Protein AF-A0A257LZ33-F1 (afdb_monomer_lite)

Radius of gyration: 12.29 Å; chains: 1; bounding box: 34×20×31 Å

Structure (mmCIF, N/CA/C/O backbone):
data_AF-A0A257LZ33-F1
#
_entry.id   AF-A0A257LZ33-F1
#
loop_
_atom_site.group_PDB
_atom_site.id
_atom_site.type_symbol
_atom_site.label_atom_id
_atom_site.label_alt_id
_atom_site.label_comp_id
_atom_site.label_asym_id
_atom_site.label_entity_id
_atom_site.label_seq_id
_atom_site.pdbx_PDB_ins_code
_atom_site.Cartn_x
_atom_site.Cartn_y
_atom_site.Cartn_z
_atom_site.occupancy
_atom_site.B_iso_or_equiv
_atom_site.auth_seq_id
_atom_site.auth_comp_id
_atom_site.auth_asym_id
_atom_site.auth_atom_id
_atom_site.pdbx_PDB_model_num
ATOM 1 N N . MET A 1 1 ? -15.001 8.095 -2.293 1.00 44.97 1 MET A N 1
ATOM 2 C CA . MET A 1 1 ? -14.306 6.812 -2.551 1.00 44.97 1 MET A CA 1
ATOM 3 C C . MET A 1 1 ? -14.102 6.726 -4.058 1.00 44.97 1 MET A C 1
ATOM 5 O O . MET A 1 1 ? -15.087 6.978 -4.743 1.00 44.97 1 MET A O 1
ATOM 9 N N . PRO A 1 2 ? -12.892 6.521 -4.612 1.00 42.41 2 PRO A N 1
ATOM 10 C CA . PRO A 1 2 ? -12.765 6.480 -6.064 1.00 42.41 2 PRO A CA 1
ATOM 11 C C . PRO A 1 2 ? -13.564 5.284 -6.594 1.00 42.41 2 PRO A C 1
ATOM 13 O O . PRO A 1 2 ? -13.384 4.156 -6.135 1.00 42.41 2 PRO A O 1
ATOM 16 N N . SER A 1 3 ? -14.488 5.565 -7.510 1.00 41.50 3 SER A N 1
ATOM 17 C CA . SER A 1 3 ? -15.252 4.566 -8.245 1.00 41.50 3 SER A CA 1
ATOM 18 C C . SER A 1 3 ? -14.304 3.769 -9.141 1.00 41.50 3 SER A C 1
ATOM 20 O O . SER A 1 3 ? -13.329 4.300 -9.678 1.00 41.50 3 SER A O 1
ATOM 22 N N . ARG A 1 4 ? -14.569 2.461 -9.235 1.00 44.59 4 ARG A N 1
ATOM 23 C CA . ARG A 1 4 ? -13.877 1.492 -10.095 1.00 44.59 4 ARG A CA 1
ATOM 24 C C . ARG A 1 4 ? -13.5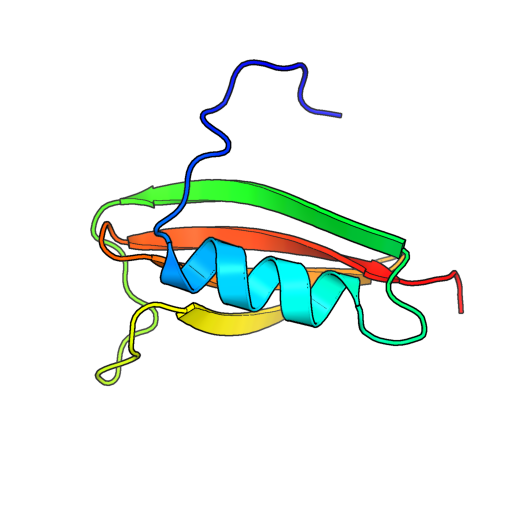00 2.132 -11.440 1.00 44.59 4 ARG A C 1
ATOM 26 O O . ARG A 1 4 ? -14.381 2.556 -12.176 1.00 44.59 4 ARG A O 1
ATOM 33 N N . GLY A 1 5 ? -12.201 2.213 -11.736 1.00 38.66 5 GLY A N 1
ATOM 34 C CA . GLY A 1 5 ? -11.721 2.808 -12.990 1.00 38.66 5 GLY A CA 1
ATOM 35 C C . GLY A 1 5 ? -10.231 3.150 -13.050 1.00 38.66 5 GLY A C 1
ATOM 36 O O . GLY A 1 5 ? -9.693 3.309 -14.140 1.00 38.66 5 GLY A O 1
ATOM 37 N N . ARG A 1 6 ? -9.516 3.222 -11.919 1.00 44.16 6 ARG A N 1
ATOM 38 C CA . ARG A 1 6 ? -8.059 3.425 -11.934 1.00 44.16 6 ARG A CA 1
ATOM 39 C C . ARG A 1 6 ? -7.355 2.093 -11.704 1.00 44.16 6 ARG A C 1
ATOM 41 O O . ARG A 1 6 ? -7.579 1.467 -10.675 1.00 44.16 6 ARG A O 1
ATOM 48 N N . HIS A 1 7 ? -6.573 1.668 -12.695 1.00 47.31 7 HIS A N 1
ATOM 49 C CA . HIS A 1 7 ? -5.805 0.422 -12.739 1.00 47.31 7 HIS A CA 1
ATOM 50 C C . HIS A 1 7 ? -5.287 0.032 -11.337 1.00 47.31 7 HIS A C 1
ATOM 52 O O . HIS A 1 7 ? -4.397 0.683 -10.799 1.00 47.31 7 HIS A O 1
ATOM 58 N N . GLN A 1 8 ? -5.876 -1.006 -10.731 1.00 58.34 8 GLN A N 1
ATOM 59 C CA . GLN A 1 8 ? -5.439 -1.551 -9.434 1.00 58.34 8 GLN A CA 1
ATOM 60 C C . GLN A 1 8 ? -4.236 -2.497 -9.580 1.00 58.34 8 GLN A C 1
ATOM 62 O O . GLN A 1 8 ? -3.864 -3.185 -8.633 1.00 58.34 8 GLN A O 1
ATOM 67 N N . SER A 1 9 ? -3.635 -2.571 -10.770 1.00 66.31 9 SER A N 1
ATOM 68 C CA . SER A 1 9 ? -2.461 -3.405 -10.992 1.00 66.31 9 SER A CA 1
ATOM 69 C C . SER A 1 9 ? -1.233 -2.752 -10.370 1.00 66.31 9 SER A C 1
ATOM 71 O O . SER A 1 9 ? -0.925 -1.594 -10.664 1.00 66.31 9 SER A O 1
ATOM 73 N N . SER A 1 10 ? -0.477 -3.525 -9.612 1.00 80.12 10 SER A N 1
ATOM 74 C CA . SER A 1 10 ? 0.922 -3.238 -9.326 1.00 80.12 10 SER A CA 1
ATOM 75 C C . SER A 1 10 ? 1.784 -4.396 -9.840 1.00 80.12 10 SER A C 1
ATOM 77 O O . SER A 1 10 ? 1.275 -5.314 -10.487 1.00 80.12 10 SER A O 1
ATOM 79 N N . SER A 1 11 ? 3.091 -4.368 -9.586 1.00 84.75 11 SER A N 1
ATOM 80 C CA . SER A 1 11 ? 3.942 -5.534 -9.840 1.00 84.75 11 SER A CA 1
ATOM 81 C C . SER A 1 11 ? 3.580 -6.696 -8.906 1.00 84.75 11 SER A C 1
ATOM 83 O O . SER A 1 11 ? 2.942 -6.516 -7.859 1.00 84.75 11 SER A O 1
ATOM 85 N N . LYS A 1 12 ? 3.984 -7.912 -9.282 1.00 89.19 12 LYS A N 1
ATOM 86 C CA . LYS A 1 12 ? 3.699 -9.139 -8.523 1.00 89.19 12 LYS A CA 1
ATOM 87 C C . LYS A 1 12 ? 4.237 -9.053 -7.091 1.00 89.19 12 LYS A C 1
ATOM 89 O O . LYS A 1 12 ? 3.547 -9.435 -6.147 1.00 89.19 12 LYS A O 1
ATOM 94 N N . GLU A 1 13 ? 5.433 -8.500 -6.930 1.00 90.00 13 GLU A N 1
ATOM 95 C CA . GLU A 1 13 ? 6.111 -8.281 -5.653 1.00 90.00 13 GLU A CA 1
ATOM 96 C C . GLU A 1 13 ? 5.324 -7.303 -4.786 1.00 90.00 13 GLU A C 1
ATOM 98 O O . GLU A 1 13 ? 5.113 -7.565 -3.603 1.00 90.00 13 GLU A O 1
ATOM 103 N N . CYS A 1 14 ? 4.814 -6.214 -5.372 1.00 90.31 14 CYS A N 1
ATOM 104 C CA . CYS A 1 14 ? 3.940 -5.302 -4.647 1.00 90.31 14 CYS A CA 1
ATOM 105 C C . CYS A 1 14 ? 2.692 -6.037 -4.162 1.00 90.31 14 CYS A C 1
ATOM 107 O O . CYS A 1 14 ? 2.390 -5.966 -2.979 1.00 90.31 14 CYS A O 1
ATOM 109 N N . HIS A 1 15 ? 1.997 -6.793 -5.017 1.00 91.19 15 HIS A N 1
ATOM 110 C CA . HIS A 1 15 ? 0.815 -7.549 -4.587 1.00 91.19 15 HIS A CA 1
ATOM 111 C C . HIS A 1 15 ? 1.116 -8.531 -3.448 1.00 91.19 15 HIS A C 1
ATOM 113 O O . HIS A 1 15 ? 0.301 -8.677 -2.540 1.00 91.19 15 HIS A O 1
ATOM 119 N N . LEU A 1 16 ? 2.285 -9.174 -3.459 1.00 92.44 16 LEU A N 1
ATOM 120 C CA . LEU A 1 16 ? 2.713 -10.058 -2.378 1.00 92.44 16 LEU A CA 1
ATOM 121 C C . LEU A 1 16 ? 2.921 -9.298 -1.061 1.00 92.44 16 LEU A C 1
ATOM 123 O O . LEU A 1 16 ? 2.473 -9.758 -0.013 1.00 92.44 16 LEU A O 1
ATOM 127 N N . ILE A 1 17 ? 3.550 -8.123 -1.107 1.00 93.38 17 ILE A N 1
ATOM 128 C CA . ILE A 1 17 ? 3.738 -7.281 0.078 1.00 93.38 17 ILE A CA 1
A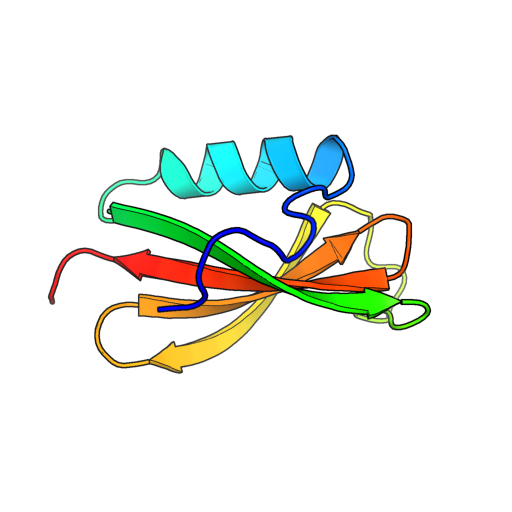TOM 129 C C . ILE A 1 17 ? 2.405 -6.725 0.593 1.00 93.38 17 ILE A C 1
ATOM 131 O O . ILE A 1 17 ? 2.173 -6.737 1.798 1.00 93.38 17 ILE A O 1
ATOM 135 N N . LEU A 1 18 ? 1.505 -6.288 -0.291 1.00 93.50 18 LEU A N 1
ATOM 136 C CA . LEU A 1 18 ? 0.191 -5.784 0.120 1.00 93.50 18 LEU A CA 1
ATOM 137 C C . LEU A 1 18 ? -0.626 -6.873 0.819 1.00 93.50 18 LEU A C 1
ATOM 139 O O . LEU A 1 18 ? -1.152 -6.614 1.894 1.00 93.50 18 LEU A O 1
ATOM 143 N N . LYS A 1 19 ? -0.627 -8.105 0.292 1.00 94.06 19 LYS A N 1
ATOM 144 C CA . LYS A 1 19 ? -1.260 -9.258 0.955 1.00 94.06 19 LYS A CA 1
ATOM 145 C C . LYS A 1 19 ? -0.665 -9.547 2.332 1.00 94.06 19 LYS A C 1
ATOM 147 O O . LYS A 1 19 ? -1.394 -9.898 3.250 1.00 94.06 19 LYS A O 1
ATOM 152 N N . ARG A 1 20 ? 0.656 -9.402 2.489 1.00 94.81 20 ARG A N 1
ATOM 153 C CA . ARG A 1 20 ? 1.312 -9.560 3.797 1.00 94.81 20 ARG A CA 1
ATOM 154 C C . ARG A 1 20 ? 0.860 -8.495 4.790 1.00 94.81 20 ARG A C 1
ATOM 156 O O . ARG A 1 20 ? 0.662 -8.834 5.945 1.00 94.81 20 ARG A O 1
ATOM 163 N N . ILE A 1 21 ? 0.686 -7.249 4.346 1.00 94.56 21 ILE A N 1
ATOM 164 C CA . ILE A 1 21 ? 0.181 -6.165 5.200 1.00 94.56 21 ILE A CA 1
ATOM 165 C C . ILE A 1 21 ? -1.283 -6.394 5.569 1.00 94.56 21 ILE A C 1
ATOM 167 O O . ILE A 1 21 ? -1.639 -6.224 6.726 1.00 94.56 21 ILE A O 1
ATOM 171 N N . GLU A 1 22 ? -2.122 -6.795 4.612 1.00 94.25 22 GLU A N 1
ATOM 172 C CA . GLU A 1 22 ? -3.533 -7.119 4.873 1.00 94.25 22 GLU A CA 1
ATOM 173 C C . GLU A 1 22 ? -3.702 -8.246 5.894 1.00 94.25 22 GLU A C 1
ATOM 175 O O . GLU A 1 22 ? -4.698 -8.269 6.604 1.00 94.25 22 GLU A O 1
ATOM 180 N N . ALA A 1 23 ? -2.733 -9.159 5.992 1.00 95.94 23 ALA A N 1
ATOM 181 C CA . ALA A 1 23 ? -2.743 -10.248 6.963 1.00 95.94 23 ALA A CA 1
ATOM 182 C C . ALA A 1 23 ? -2.223 -9.855 8.362 1.00 95.94 23 ALA A C 1
ATOM 184 O O . ALA A 1 23 ? -2.182 -10.709 9.246 1.00 95.94 23 ALA A O 1
ATOM 185 N N . MET A 1 24 ? -1.776 -8.611 8.573 1.00 95.00 24 MET A N 1
ATOM 186 C CA . MET A 1 24 ? -1.296 -8.160 9.883 1.00 95.00 24 MET A CA 1
ATOM 187 C C . MET A 1 24 ? -2.474 -7.870 10.818 1.00 95.00 24 MET A C 1
ATOM 189 O O . MET A 1 24 ? -3.467 -7.266 10.413 1.00 95.00 24 MET A O 1
ATOM 193 N N . GLU A 1 25 ? -2.340 -8.254 12.088 1.00 93.81 25 GLU A N 1
ATOM 194 C CA . GLU A 1 25 ? -3.336 -7.950 13.118 1.00 93.81 25 GLU A CA 1
ATOM 195 C C . GLU A 1 25 ? -3.580 -6.435 13.222 1.00 93.81 25 GLU A C 1
ATOM 197 O O . GLU A 1 25 ? -2.649 -5.626 13.153 1.00 93.81 25 GLU A O 1
ATOM 202 N N . GLY A 1 26 ? -4.851 -6.049 13.342 1.00 92.56 26 GLY A N 1
ATOM 203 C CA . GLY A 1 26 ? -5.276 -4.652 13.387 1.00 92.56 26 GLY A CA 1
ATOM 204 C C . GLY A 1 26 ? -5.306 -3.942 12.028 1.00 92.56 26 GLY A C 1
ATOM 205 O O . GLY A 1 26 ? -5.675 -2.767 11.984 1.00 92.56 26 GLY A O 1
ATOM 206 N N . VAL A 1 27 ? -4.956 -4.603 10.914 1.00 94.50 27 VAL A N 1
ATOM 207 C CA . VAL A 1 27 ? -5.163 -4.076 9.553 1.00 94.50 27 VAL A CA 1
ATOM 208 C C . VAL A 1 27 ? -6.520 -4.530 9.020 1.00 94.50 27 VAL A C 1
ATOM 210 O O . VAL A 1 27 ? -6.799 -5.713 8.892 1.00 94.50 27 VAL A O 1
ATOM 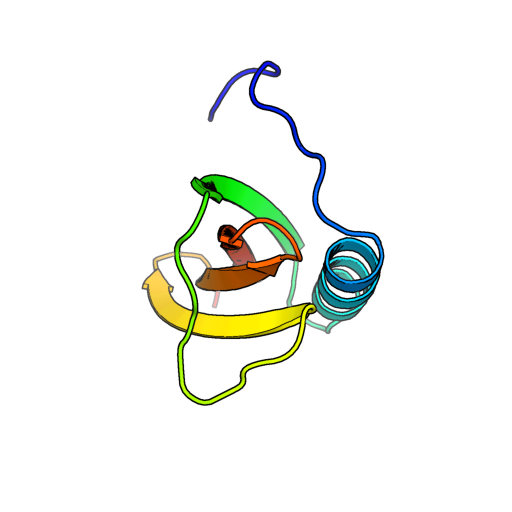213 N N . VAL A 1 28 ? -7.361 -3.563 8.653 1.00 94.94 28 VAL A N 1
ATOM 214 C CA . VAL A 1 28 ? -8.704 -3.805 8.103 1.00 94.94 28 VAL A CA 1
ATOM 215 C C . VAL A 1 28 ? -8.666 -3.948 6.583 1.00 94.94 28 VAL A C 1
ATOM 217 O O . VAL A 1 28 ? -9.412 -4.736 6.010 1.00 94.94 28 VAL A O 1
ATOM 220 N N . ALA A 1 29 ? -7.846 -3.139 5.906 1.00 92.25 29 ALA A N 1
ATOM 221 C CA . ALA A 1 29 ? -7.726 -3.164 4.449 1.00 92.25 29 ALA A CA 1
ATOM 222 C C . ALA A 1 29 ? -6.469 -2.432 3.967 1.00 92.25 29 ALA A C 1
ATOM 224 O O . ALA A 1 29 ? -6.053 -1.440 4.573 1.00 92.25 29 ALA A O 1
ATOM 225 N N . VAL A 1 30 ? -5.941 -2.829 2.805 1.00 93.81 30 VAL A N 1
ATOM 226 C CA . VAL A 1 30 ? -4.931 -2.056 2.073 1.00 93.81 30 VAL A CA 1
ATOM 227 C C . VAL A 1 30 ? -5.513 -1.566 0.750 1.00 93.81 30 VAL A C 1
ATOM 229 O O . VAL A 1 30 ? -5.974 -2.326 -0.091 1.00 93.81 30 VAL A O 1
ATOM 232 N N . ILE A 1 31 ? -5.501 -0.251 0.548 1.00 92.38 31 ILE A N 1
ATOM 233 C CA . ILE A 1 31 ? -6.133 0.398 -0.603 1.00 92.38 31 ILE A CA 1
ATOM 234 C C . ILE A 1 31 ? -5.052 0.977 -1.508 1.00 92.38 31 ILE A C 1
ATOM 236 O O . ILE A 1 3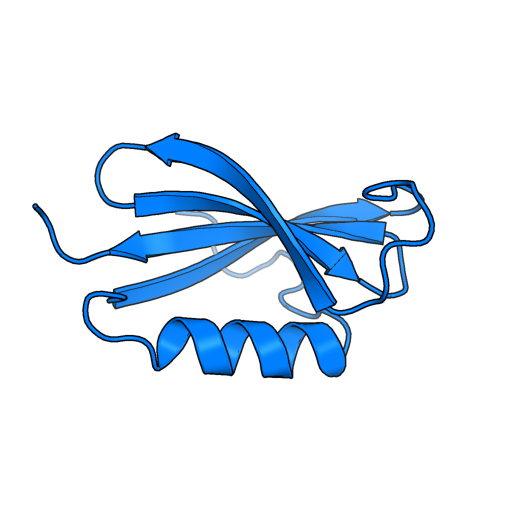1 ? -4.284 1.840 -1.086 1.00 92.38 31 ILE A O 1
ATOM 240 N N . ILE A 1 32 ? -5.027 0.559 -2.771 1.00 90.44 32 ILE A N 1
ATOM 241 C CA . ILE A 1 32 ? -4.128 1.115 -3.788 1.00 90.44 32 ILE A CA 1
ATOM 242 C C . ILE A 1 32 ? -4.654 2.480 -4.264 1.00 90.44 32 ILE A C 1
ATOM 244 O O . ILE A 1 32 ? -5.809 2.621 -4.666 1.00 90.44 32 ILE A O 1
ATOM 248 N N . GLY A 1 33 ? -3.792 3.494 -4.198 1.00 89.75 33 GLY A N 1
ATOM 249 C CA . GLY A 1 33 ? -4.059 4.883 -4.568 1.00 89.75 33 GLY A CA 1
ATOM 250 C C . GLY A 1 33 ? -3.479 5.284 -5.927 1.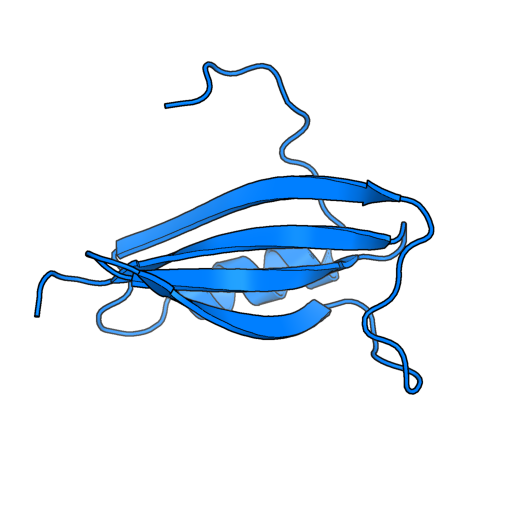00 89.75 33 GLY A C 1
ATOM 251 O O . GLY A 1 33 ? -3.584 4.559 -6.915 1.00 89.75 33 GLY A O 1
ATOM 252 N N . ARG A 1 34 ? -2.889 6.485 -6.008 1.00 90.62 34 ARG A N 1
ATOM 253 C CA . ARG A 1 34 ? -2.300 7.001 -7.252 1.00 90.62 34 ARG A CA 1
ATOM 254 C C . ARG A 1 34 ? -0.975 6.313 -7.583 1.00 90.62 34 ARG A C 1
ATOM 256 O O . ARG A 1 34 ? -0.153 6.091 -6.700 1.00 90.62 34 ARG A O 1
ATOM 263 N N . SER A 1 35 ? -0.745 6.070 -8.868 1.00 90.12 35 SER A N 1
ATOM 264 C CA . SER A 1 35 ? 0.550 5.635 -9.400 1.00 90.12 35 SER A CA 1
ATOM 265 C C . SER A 1 35 ? 1.346 6.839 -9.907 1.00 90.12 35 SER A C 1
ATOM 267 O O . SER A 1 35 ? 0.787 7.718 -10.568 1.00 90.12 35 SER A O 1
ATOM 269 N N . TYR A 1 36 ? 2.649 6.851 -9.643 1.00 90.06 36 TYR A N 1
ATOM 270 C CA . TYR A 1 36 ? 3.611 7.838 -10.126 1.00 90.06 36 TYR A CA 1
ATOM 271 C C . TYR A 1 36 ? 4.727 7.121 -10.899 1.00 90.06 36 TYR A C 1
ATOM 273 O O . TYR A 1 36 ? 5.734 6.696 -10.324 1.00 90.06 36 TYR A O 1
ATOM 281 N N . GLY A 1 37 ? 4.530 6.968 -12.212 1.00 89.62 37 GLY A N 1
ATOM 282 C CA . GLY A 1 37 ? 5.505 6.335 -13.103 1.00 89.62 37 GLY A CA 1
ATOM 283 C C . GLY A 1 37 ? 6.835 7.094 -13.149 1.00 89.62 37 GLY A C 1
ATOM 284 O O . GLY A 1 37 ? 6.859 8.321 -13.047 1.00 89.62 37 GLY A O 1
ATOM 285 N N . GLY A 1 38 ? 7.946 6.364 -13.251 1.00 88.69 38 GLY A N 1
ATOM 286 C CA . GLY A 1 38 ? 9.301 6.927 -13.309 1.00 88.69 38 GLY A CA 1
ATOM 287 C C . GLY A 1 38 ? 9.795 7.573 -12.007 1.00 88.69 38 GLY A C 1
ATOM 288 O O . GLY A 1 38 ? 10.908 8.090 -11.961 1.00 88.69 38 GLY A O 1
ATOM 289 N N . LYS A 1 39 ? 8.991 7.562 -10.934 1.00 92.56 39 LYS A N 1
ATOM 290 C CA . LYS A 1 39 ? 9.412 8.005 -9.598 1.00 92.56 39 LYS A CA 1
ATOM 291 C C . LYS A 1 39 ? 9.947 6.826 -8.793 1.00 92.56 39 LYS A C 1
ATOM 293 O O . LYS A 1 39 ? 9.441 5.717 -8.907 1.00 92.56 39 LYS A O 1
ATOM 298 N N . SER A 1 40 ? 10.933 7.078 -7.942 1.00 90.31 40 SER A N 1
ATOM 299 C CA . SER A 1 40 ? 11.541 6.061 -7.081 1.00 90.31 40 SER A CA 1
ATOM 300 C C . SER A 1 40 ? 11.545 6.516 -5.624 1.00 90.31 40 SER A C 1
ATOM 302 O O . SER A 1 40 ? 11.569 7.718 -5.353 1.00 90.31 40 SER A O 1
ATOM 304 N N . LEU A 1 41 ? 11.550 5.561 -4.687 1.00 91.31 41 LEU A N 1
ATOM 305 C CA . LEU A 1 41 ? 11.847 5.831 -3.275 1.00 91.31 41 LEU A CA 1
ATOM 306 C C . LEU A 1 41 ? 13.301 6.297 -3.078 1.00 91.31 41 LEU A C 1
ATOM 308 O O . LEU A 1 41 ? 13.608 6.886 -2.042 1.00 91.31 41 LEU A O 1
ATOM 312 N N . GLY A 1 42 ? 14.163 6.086 -4.080 1.00 87.88 42 GLY A N 1
ATOM 313 C CA . GLY A 1 42 ? 15.588 6.395 -4.049 1.00 87.88 42 GLY A CA 1
ATOM 314 C C . GLY A 1 42 ? 16.420 5.287 -3.399 1.00 87.88 42 GLY A C 1
ATOM 315 O O . GLY A 1 42 ? 15.896 4.249 -2.994 1.00 87.88 42 GLY A O 1
ATOM 316 N N . GLN A 1 43 ? 17.736 5.518 -3.318 1.00 80.88 43 GLN A N 1
ATOM 317 C CA . GLN A 1 43 ? 18.689 4.700 -2.545 1.00 80.88 43 GLN A CA 1
ATOM 318 C C . GLN A 1 43 ? 18.710 3.198 -2.899 1.00 80.88 43 GLN A C 1
ATOM 320 O O . GLN A 1 43 ? 18.940 2.362 -2.034 1.00 80.88 43 GLN A O 1
ATOM 325 N N . GLY A 1 44 ? 18.444 2.835 -4.159 1.00 79.62 44 GLY A N 1
ATOM 326 C CA . GLY A 1 44 ? 18.431 1.426 -4.575 1.00 79.62 44 GLY A CA 1
ATOM 327 C C . GLY A 1 44 ? 17.272 0.609 -3.990 1.00 79.62 44 GLY A C 1
ATOM 328 O O . GLY A 1 44 ? 17.361 -0.613 -3.921 1.00 79.62 44 GLY A O 1
ATOM 329 N N . SER A 1 45 ? 16.188 1.265 -3.562 1.00 87.81 45 SER A N 1
ATOM 330 C CA . SER A 1 45 ? 15.000 0.586 -3.036 1.00 87.81 45 SER A CA 1
ATOM 331 C C . SER A 1 45 ? 14.447 -0.428 -4.040 1.00 87.81 45 SER A C 1
ATOM 333 O O . SER A 1 45 ? 14.097 -0.069 -5.166 1.00 87.81 45 SER A O 1
ATOM 335 N N . ALA A 1 46 ? 14.337 -1.684 -3.611 1.00 91.88 46 ALA A N 1
ATOM 336 C CA . ALA A 1 46 ? 13.817 -2.772 -4.430 1.00 91.88 46 ALA A CA 1
ATOM 337 C C . ALA A 1 46 ? 12.304 -2.647 -4.670 1.00 91.88 46 ALA A C 1
ATOM 339 O O . ALA A 1 46 ? 11.573 -2.043 -3.877 1.00 91.88 46 ALA A O 1
ATOM 340 N N . THR A 1 47 ? 11.815 -3.278 -5.737 1.00 92.75 47 THR A N 1
ATOM 341 C CA . THR A 1 47 ? 10.379 -3.497 -5.939 1.00 92.75 47 THR A CA 1
ATOM 342 C C . THR A 1 47 ? 9.773 -4.178 -4.705 1.00 92.75 47 THR A C 1
ATOM 344 O O . THR A 1 47 ? 10.330 -5.130 -4.166 1.00 92.75 47 THR A O 1
ATOM 347 N N . GLY A 1 48 ? 8.632 -3.676 -4.237 1.00 91.50 48 GLY A N 1
ATOM 348 C CA . GLY A 1 48 ? 7.970 -4.095 -3.006 1.00 91.50 48 GLY A CA 1
ATOM 349 C C . GLY A 1 48 ? 8.392 -3.306 -1.763 1.00 91.50 48 GLY A C 1
ATOM 350 O O . GLY A 1 48 ? 7.710 -3.406 -0.745 1.00 91.50 48 GLY A O 1
ATOM 351 N N . ALA A 1 49 ? 9.443 -2.477 -1.822 1.00 95.12 49 ALA A N 1
ATOM 352 C CA . ALA A 1 49 ? 9.809 -1.600 -0.709 1.00 95.12 49 ALA A CA 1
ATOM 353 C C . ALA A 1 49 ? 8.654 -0.653 -0.355 1.00 95.12 49 ALA A C 1
ATOM 355 O O . ALA A 1 49 ? 7.922 -0.203 -1.239 1.00 95.12 49 ALA A O 1
ATOM 356 N N . 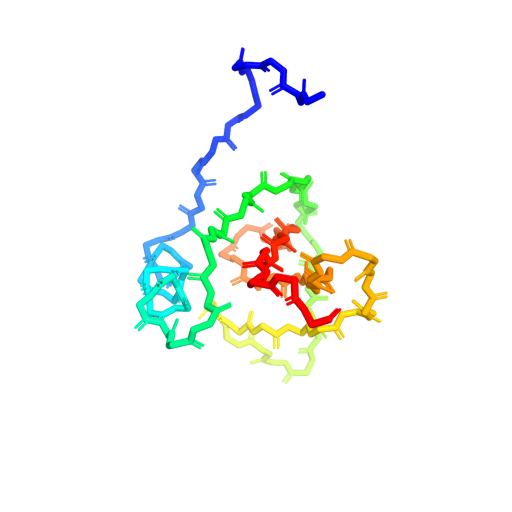ILE A 1 50 ? 8.488 -0.343 0.932 1.00 94.31 50 ILE A N 1
ATOM 357 C CA . ILE A 1 50 ? 7.413 0.518 1.437 1.00 94.31 50 ILE A CA 1
ATOM 358 C C . ILE A 1 50 ? 7.989 1.640 2.279 1.00 94.31 50 ILE A C 1
ATOM 360 O O . ILE A 1 50 ? 8.876 1.433 3.101 1.00 94.31 50 ILE A O 1
ATOM 364 N N . LYS A 1 51 ? 7.423 2.834 2.106 1.00 95.56 51 LYS A N 1
ATOM 365 C CA . LYS A 1 51 ? 7.707 3.996 2.939 1.00 95.56 51 LYS A CA 1
ATOM 366 C C . LYS A 1 51 ? 6.410 4.601 3.452 1.00 95.56 51 LYS A C 1
ATOM 368 O O . LYS A 1 51 ? 5.586 5.083 2.671 1.00 95.56 51 LYS A O 1
ATOM 373 N N . VAL A 1 52 ? 6.242 4.603 4.773 1.00 95.81 52 VAL A N 1
ATOM 374 C CA . VAL A 1 52 ? 5.158 5.336 5.435 1.00 95.81 52 VAL A CA 1
ATOM 375 C C . VAL A 1 52 ? 5.427 6.830 5.286 1.00 95.81 52 VAL A C 1
ATOM 377 O O . VAL A 1 52 ? 6.523 7.305 5.571 1.00 95.81 52 VAL A O 1
ATOM 380 N N . GLN A 1 53 ? 4.431 7.566 4.802 1.00 94.88 53 GLN A N 1
ATOM 381 C CA . GLN A 1 53 ? 4.525 9.012 4.616 1.00 94.88 53 GLN A CA 1
ATOM 382 C C . GLN A 1 53 ? 3.992 9.763 5.833 1.00 94.88 53 GLN A C 1
ATOM 384 O O . GLN A 1 53 ? 4.595 10.742 6.256 1.00 94.88 53 GLN A O 1
ATOM 389 N N . ARG A 1 54 ? 2.847 9.328 6.374 1.00 95.56 54 ARG A N 1
ATOM 390 C CA . ARG A 1 54 ? 2.225 9.921 7.567 1.00 95.56 54 ARG A CA 1
ATOM 391 C C . ARG A 1 54 ? 1.118 9.036 8.131 1.00 95.56 54 ARG A C 1
ATOM 393 O O . ARG A 1 54 ? 0.508 8.257 7.395 1.00 95.56 54 ARG A O 1
ATOM 400 N N . LYS A 1 55 ? 0.808 9.236 9.413 1.00 94.44 55 LYS A N 1
ATOM 401 C CA . LYS A 1 55 ? -0.429 8.749 10.038 1.00 94.44 55 LYS A CA 1
ATOM 402 C C . LYS A 1 55 ? -1.612 9.610 9.587 1.00 94.44 55 LYS A C 1
ATOM 404 O O . LYS A 1 55 ? -1.458 10.812 9.370 1.00 94.44 55 LYS A O 1
ATOM 409 N N . ILE A 1 56 ? -2.770 8.990 9.417 1.00 91.06 56 ILE A N 1
ATOM 410 C CA . ILE A 1 56 ? -4.043 9.648 9.109 1.00 91.06 56 ILE A CA 1
ATOM 411 C C . ILE A 1 56 ? -5.123 9.091 10.039 1.00 91.06 56 ILE A C 1
ATOM 413 O O . ILE A 1 56 ? -4.938 8.035 10.639 1.00 91.06 56 ILE A O 1
ATOM 417 N N . SER A 1 57 ? -6.255 9.786 10.161 1.00 88.31 57 SER A N 1
ATOM 418 C CA . SER A 1 57 ? -7.397 9.238 10.900 1.00 88.31 57 SER A CA 1
ATOM 419 C C . SER A 1 57 ? -7.799 7.883 10.299 1.00 88.31 57 SER A C 1
ATOM 421 O O . SER A 1 57 ? -8.038 7.781 9.092 1.00 88.31 57 SER A O 1
ATOM 423 N N . GLY A 1 58 ? -7.797 6.839 11.132 1.00 89.62 58 GLY A N 1
ATOM 424 C CA . GLY A 1 58 ? -8.124 5.470 10.731 1.00 89.62 58 GLY A CA 1
ATOM 425 C C . GLY A 1 58 ? -7.054 4.741 9.907 1.00 89.62 58 GLY A C 1
ATOM 426 O O . GLY A 1 58 ? -7.412 3.815 9.174 1.00 89.62 58 GLY A O 1
ATOM 427 N N . GLY A 1 59 ? -5.777 5.155 9.962 1.00 94.38 59 GLY A N 1
ATOM 428 C CA . GLY A 1 59 ? -4.685 4.348 9.408 1.00 94.38 59 GLY A CA 1
ATOM 429 C C . GLY A 1 59 ? -3.406 5.090 9.007 1.00 94.38 59 GLY A C 1
ATOM 430 O O . GLY A 1 59 ? -3.014 6.107 9.582 1.00 94.38 59 GLY A O 1
ATOM 431 N N . LEU A 1 60 ? -2.728 4.569 7.981 1.00 95.44 60 LEU A N 1
ATOM 432 C CA . LEU A 1 60 ? -1.453 5.074 7.466 1.00 95.44 60 LEU A CA 1
ATOM 433 C C . LEU A 1 60 ? -1.550 5.400 5.975 1.00 95.44 60 LEU A C 1
ATOM 435 O O . LEU A 1 60 ? -2.061 4.608 5.182 1.00 95.44 60 LEU A O 1
ATOM 439 N N . LYS A 1 61 ? -0.977 6.540 5.570 1.00 95.81 61 LYS A N 1
ATOM 440 C CA . LYS A 1 61 ? -0.656 6.806 4.163 1.00 95.81 61 LYS A CA 1
ATOM 441 C C . LYS A 1 61 ? 0.786 6.383 3.901 1.00 95.81 61 LYS A C 1
ATOM 443 O O . LYS A 1 61 ? 1.703 6.871 4.566 1.00 95.81 61 LYS A O 1
ATOM 448 N N . ALA A 1 62 ? 0.992 5.533 2.903 1.00 96.38 62 ALA A N 1
ATOM 449 C CA . ALA A 1 62 ? 2.303 5.051 2.495 1.00 96.38 62 ALA A CA 1
ATOM 450 C C . ALA A 1 62 ? 2.442 5.017 0.964 1.00 96.38 62 ALA A C 1
ATOM 452 O O . ALA A 1 62 ? 1.496 5.262 0.213 1.00 96.38 62 ALA A O 1
ATOM 453 N N . VAL A 1 63 ? 3.653 4.733 0.500 1.00 95.56 63 VAL A N 1
ATOM 454 C CA . VAL A 1 63 ? 3.968 4.448 -0.902 1.00 95.56 63 VAL A CA 1
ATOM 455 C C . VAL A 1 63 ? 4.763 3.150 -0.984 1.00 95.56 63 VAL A C 1
ATOM 457 O O . VAL A 1 63 ? 5.591 2.886 -0.114 1.00 95.56 63 VAL A O 1
ATOM 460 N N . THR A 1 64 ? 4.529 2.358 -2.027 1.00 95.12 64 THR A N 1
ATOM 461 C CA . THR A 1 64 ? 5.337 1.188 -2.377 1.00 95.12 64 THR A CA 1
ATOM 462 C C . THR A 1 64 ? 6.085 1.410 -3.689 1.00 95.12 64 THR A C 1
ATOM 464 O O . THR A 1 64 ? 5.576 2.067 -4.601 1.00 95.12 64 THR A O 1
ATOM 467 N N . GLN A 1 65 ? 7.308 0.894 -3.779 1.00 95.56 65 GLN A N 1
ATOM 468 C CA . GLN A 1 65 ? 8.094 0.857 -5.006 1.00 95.56 65 GLN A CA 1
ATOM 469 C C . GLN A 1 65 ? 7.583 -0.279 -5.895 1.00 95.56 65 GLN A C 1
ATOM 471 O O . GLN A 1 65 ? 7.723 -1.444 -5.551 1.00 95.56 65 GLN A O 1
ATOM 476 N N . SER A 1 66 ? 7.019 0.050 -7.048 1.00 92.50 66 SER A N 1
ATOM 477 C CA . SER A 1 66 ? 6.736 -0.898 -8.130 1.00 92.50 66 SER A CA 1
ATOM 478 C C . SER A 1 66 ? 7.871 -0.901 -9.158 1.00 92.50 66 SER A C 1
ATOM 480 O O . SER A 1 66 ? 8.726 -0.012 -9.155 1.00 92.50 66 SER A O 1
ATOM 482 N N . GLU A 1 67 ? 7.834 -1.843 -10.098 1.00 90.50 67 GLU A N 1
ATOM 483 C CA . GLU A 1 67 ? 8.772 -1.893 -11.231 1.00 90.50 67 GLU A CA 1
ATOM 484 C C . GLU A 1 67 ? 8.715 -0.635 -12.110 1.00 90.50 67 GLU A C 1
ATOM 486 O O . GLU A 1 67 ? 9.711 -0.237 -12.704 1.00 90.50 67 GLU A O 1
ATOM 491 N N . LYS A 1 68 ? 7.543 0.010 -12.196 1.00 88.75 68 LYS A N 1
ATOM 492 C CA . LYS A 1 68 ? 7.310 1.170 -13.073 1.00 88.75 68 LYS A CA 1
ATOM 493 C C . LYS A 1 68 ? 7.420 2.511 -12.352 1.00 88.75 68 LYS A C 1
ATOM 495 O O . LYS A 1 68 ? 7.387 3.557 -12.999 1.00 88.75 68 LYS A O 1
ATOM 500 N N . GLY A 1 69 ? 7.517 2.505 -11.026 1.00 92.38 69 GLY A N 1
ATOM 501 C CA . GLY A 1 69 ? 7.630 3.713 -10.217 1.00 92.38 69 GLY A CA 1
ATOM 502 C C . GLY A 1 69 ? 6.981 3.581 -8.842 1.00 92.38 69 GLY A C 1
ATOM 503 O O . GLY A 1 69 ? 6.910 2.486 -8.296 1.00 92.38 69 GLY A O 1
ATOM 504 N N . LEU A 1 70 ? 6.463 4.670 -8.276 1.00 93.56 70 LEU A N 1
ATOM 505 C CA . LEU A 1 70 ? 5.795 4.639 -6.969 1.00 93.56 70 LEU A CA 1
ATOM 506 C C . LEU A 1 70 ? 4.302 4.360 -7.090 1.00 93.56 70 LEU A C 1
ATOM 508 O O . LEU A 1 70 ? 3.633 4.857 -7.993 1.00 93.56 70 LEU A O 1
ATOM 512 N N . GLN A 1 71 ? 3.763 3.647 -6.113 1.00 93.19 71 GLN A N 1
ATOM 513 C CA . GLN A 1 71 ? 2.338 3.403 -5.963 1.00 93.19 71 GLN A CA 1
ATOM 514 C C . GLN A 1 71 ? 1.905 3.833 -4.563 1.00 93.19 71 GLN A C 1
ATOM 516 O O . GLN A 1 71 ? 2.426 3.333 -3.571 1.00 93.19 71 GLN A O 1
ATOM 521 N N . GLU A 1 72 ? 0.962 4.767 -4.453 1.00 94.31 72 GLU A N 1
ATOM 522 C CA . GLU A 1 72 ? 0.366 5.090 -3.154 1.00 94.31 72 GLU A CA 1
ATOM 523 C C . GLU A 1 72 ? -0.438 3.904 -2.642 1.00 94.31 72 GLU A C 1
ATOM 525 O O . GLU A 1 72 ? -1.148 3.249 -3.410 1.00 94.31 72 GLU A O 1
ATOM 530 N N . ILE A 1 73 ? -0.361 3.686 -1.334 1.00 94.56 73 ILE A N 1
ATOM 531 C CA . ILE A 1 73 ? -1.189 2.730 -0.613 1.00 94.56 73 ILE A CA 1
ATOM 532 C C . ILE A 1 73 ? -1.704 3.373 0.677 1.00 94.56 73 ILE A C 1
ATOM 534 O O . ILE A 1 73 ? -1.021 4.182 1.312 1.00 94.56 73 ILE A O 1
ATOM 538 N N . PHE A 1 74 ? -2.917 3.012 1.067 1.00 94.94 74 PHE A N 1
ATOM 539 C CA . PHE A 1 74 ? -3.520 3.411 2.330 1.00 94.94 74 PHE A CA 1
ATOM 540 C C . PHE A 1 74 ? -3.797 2.156 3.139 1.00 94.94 74 PHE A C 1
ATOM 542 O O . PHE A 1 74 ? -4.542 1.291 2.691 1.00 94.94 74 PHE A O 1
ATOM 549 N N . ILE A 1 75 ? -3.188 2.064 4.313 1.00 94.88 75 ILE A N 1
ATOM 550 C CA . ILE A 1 75 ? -3.373 0.944 5.231 1.00 94.88 75 ILE A CA 1
ATOM 551 C C . ILE A 1 75 ? -4.423 1.402 6.230 1.00 94.88 75 ILE A C 1
ATOM 553 O O . ILE A 1 75 ? -4.138 2.278 7.046 1.00 94.88 75 ILE A O 1
ATOM 557 N N . ARG A 1 76 ? -5.644 0.881 6.124 1.00 94.44 76 ARG A N 1
ATOM 558 C CA . ARG A 1 76 ? -6.678 1.119 7.129 1.00 94.44 76 ARG A CA 1
ATOM 559 C C . ARG A 1 76 ? -6.430 0.190 8.295 1.00 94.44 76 ARG A C 1
ATOM 561 O O . ARG A 1 76 ? -6.309 -1.015 8.095 1.00 94.44 76 ARG A O 1
ATOM 568 N N . THR A 1 77 ? -6.381 0.756 9.486 1.00 93.31 77 THR A N 1
ATOM 569 C CA . THR A 1 77 ? -6.313 -0.017 10.721 1.00 93.31 77 THR A CA 1
ATOM 570 C C . THR A 1 77 ? -7.670 -0.006 11.401 1.00 93.31 77 THR A C 1
ATOM 572 O O . THR A 1 77 ? -8.525 0.827 11.072 1.00 93.31 77 THR A O 1
ATOM 575 N N . GLU A 1 78 ? -7.870 -0.914 12.348 1.00 86.69 78 GLU A N 1
ATOM 576 C CA . GLU A 1 78 ? -8.965 -0.787 13.303 1.00 86.69 78 GLU A CA 1
ATOM 577 C C . GLU A 1 78 ? -8.877 0.583 13.990 1.00 86.69 78 GLU A C 1
ATOM 579 O O . GLU A 1 78 ? -7.800 1.194 14.078 1.00 86.69 78 GLU A O 1
ATOM 584 N N . ALA A 1 79 ? -10.032 1.123 14.375 1.00 67.06 79 ALA A N 1
ATOM 585 C CA . ALA A 1 79 ? -10.069 2.377 15.104 1.00 67.06 79 ALA A CA 1
ATOM 586 C C . ALA A 1 79 ? -9.395 2.152 16.464 1.00 67.06 79 ALA A C 1
ATOM 588 O O . ALA A 1 79 ? -9.913 1.401 17.285 1.00 67.06 79 ALA A O 1
ATOM 589 N N . GLY A 1 80 ? -8.233 2.777 16.653 1.00 52.75 80 GLY A N 1
ATOM 590 C CA . GLY A 1 80 ? -7.743 3.130 17.980 1.00 52.75 80 GLY A CA 1
ATOM 591 C C . GLY A 1 80 ? -8.415 4.414 18.430 1.00 52.75 80 GLY A C 1
ATOM 592 O O . GLY A 1 80 ? -8.491 5.338 17.583 1.00 52.75 80 GLY A O 1
#

Sequence (80 aa):
MPSRGRHQSSSKECHLILKRIEAMEGVVAVIIGRSYGGKSLGQGSATGAIKVQRKISGGLKAVTQSEKGLQEIFIRTEAG

Foldseek 3Di:
DDDPDPDPDFDPLLVVLLVVLCPDAQWPHKDKDDDDFPAAPDDPDDANDKDFPDADQQFTWIWTQGPGHIIIMTTGGHHD

Secondary structure (DSSP, 8-state):
---S-S-----HHHHHHHHHHHTSTTEEEEEEEEEEET---STTPPTT-EEEEEEETTEEEEEEEETTEEEEEEEEE---

pLDDT: mean 86.23, std 15.32, range [38.66, 96.38]